Protein AF-A0A494TGT1-F1 (afdb_monomer)

Organism: Sphingomonas paeninsulae (NCBI:txid2319844)

pLDDT: mean 78.2, std 15.97, range [36.34, 95.31]

Solvent-accessible surface area (backbone atoms only — not comparable to full-atom values): 4465 Å² total; per-residue (Å²): 131,80,71,78,54,85,58,52,75,54,46,64,52,50,36,55,74,40,66,44,53,78,49,87,88,52,99,61,78,31,68,33,33,55,45,62,46,97,73,54,73,31,39,33,34,52,67,36,85,90,34,55,56,68,30,38,54,44,48,51,54,51,31,58,77,67,72,47,50,74,45,78,40,79,113

Structure (mmCIF, N/CA/C/O backbone):
data_AF-A0A494TGT1-F1
#
_entry.id   AF-A0A494TGT1-F1
#
loop_
_atom_site.group_PDB
_atom_site.id
_atom_site.type_symbol
_atom_site.label_atom_id
_atom_site.label_alt_id
_atom_site.label_comp_id
_atom_site.label_asym_id
_atom_site.label_entity_id
_atom_site.label_seq_id
_atom_site.pdbx_PDB_ins_code
_atom_site.Cartn_x
_atom_site.Cartn_y
_atom_site.Cartn_z
_atom_site.occupancy
_atom_site.B_iso_or_equiv
_atom_site.auth_seq_id
_atom_site.auth_comp_id
_atom_site.auth_asym_id
_atom_site.auth_atom_id
_atom_site.pdbx_PDB_model_num
ATOM 1 N N . MET A 1 1 ? -7.587 17.420 13.595 1.00 36.34 1 MET A N 1
ATOM 2 C CA . MET A 1 1 ? -7.418 16.118 14.276 1.00 36.34 1 MET A CA 1
ATOM 3 C C . MET A 1 1 ? -7.260 15.079 13.175 1.00 36.34 1 MET A C 1
ATOM 5 O O . MET A 1 1 ? -8.239 14.786 12.505 1.00 36.34 1 MET A O 1
ATOM 9 N N . THR A 1 2 ? -6.035 14.642 12.874 1.00 46.44 2 THR A N 1
ATOM 10 C CA . THR A 1 2 ? -5.790 13.659 11.804 1.00 46.44 2 THR A CA 1
ATOM 11 C C . THR A 1 2 ? -6.514 12.368 12.179 1.00 46.44 2 THR A C 1
ATOM 13 O O . THR A 1 2 ? -6.320 11.909 13.311 1.00 46.44 2 THR A O 1
ATOM 16 N N . PRO A 1 3 ? -7.380 11.797 11.322 1.00 49.16 3 PRO A N 1
ATOM 17 C CA . PRO A 1 3 ? -8.009 10.523 11.632 1.00 49.16 3 PRO A CA 1
ATOM 18 C C . PRO A 1 3 ? -6.902 9.512 11.946 1.00 49.16 3 PRO A C 1
ATOM 20 O O . PRO A 1 3 ? -6.019 9.263 11.127 1.00 49.16 3 PRO A O 1
ATOM 23 N N . LYS A 1 4 ? -6.900 8.982 13.177 1.00 56.19 4 LYS A N 1
ATOM 24 C CA . LYS A 1 4 ? -5.982 7.911 13.571 1.00 56.19 4 LYS A CA 1
ATOM 25 C C . LYS A 1 4 ? -6.395 6.672 12.796 1.00 56.19 4 LYS A C 1
ATOM 27 O O . LYS A 1 4 ? -7.278 5.927 13.212 1.00 56.19 4 LYS A O 1
ATOM 32 N N . VAL A 1 5 ? -5.780 6.482 11.643 1.00 72.50 5 VAL A N 1
ATOM 33 C CA . VAL A 1 5 ? -5.965 5.288 10.836 1.00 72.50 5 VAL A CA 1
ATOM 34 C C . VAL A 1 5 ? -5.367 4.118 11.596 1.00 72.50 5 VAL A C 1
ATOM 36 O O . VAL A 1 5 ? -4.151 3.987 11.717 1.00 72.50 5 VAL A O 1
ATOM 39 N N . TRP A 1 6 ? -6.248 3.301 12.175 1.00 81.25 6 TRP A N 1
ATOM 40 C CA . TRP A 1 6 ? -5.891 2.234 13.111 1.00 81.25 6 TRP A CA 1
ATOM 41 C C . TRP A 1 6 ? -4.895 1.228 12.515 1.00 81.25 6 TRP A C 1
ATOM 43 O O . TRP A 1 6 ? -4.099 0.644 13.245 1.00 81.25 6 TRP A O 1
ATOM 53 N N . TRP A 1 7 ? -4.888 1.074 11.187 1.00 84.81 7 TRP A N 1
ATOM 54 C CA . TRP A 1 7 ? -4.005 0.167 10.457 1.00 84.81 7 TRP A CA 1
ATOM 55 C C . TRP A 1 7 ? -2.677 0.794 9.996 1.00 84.81 7 TRP A C 1
ATOM 57 O O . TRP A 1 7 ? -1.832 0.083 9.453 1.00 84.81 7 TRP A O 1
ATOM 67 N N . TRP A 1 8 ? -2.428 2.092 10.220 1.00 83.56 8 TRP A N 1
ATOM 68 C CA . TRP A 1 8 ? -1.241 2.783 9.685 1.00 83.56 8 TRP A CA 1
ATOM 69 C C . TRP A 1 8 ? 0.089 2.197 10.187 1.00 83.56 8 TRP A C 1
ATOM 71 O O . TRP A 1 8 ? 1.016 1.954 9.415 1.00 83.56 8 TRP A O 1
ATOM 81 N N . ALA A 1 9 ? 0.180 1.889 11.483 1.00 84.38 9 ALA A N 1
ATOM 82 C CA . ALA A 1 9 ? 1.381 1.284 12.065 1.00 84.38 9 ALA A CA 1
ATOM 83 C C . ALA A 1 9 ? 1.654 -0.138 11.534 1.00 84.38 9 ALA A C 1
ATOM 85 O O . ALA A 1 9 ? 2.796 -0.600 11.497 1.00 84.38 9 ALA A O 1
ATOM 86 N N . GLU A 1 10 ? 0.611 -0.862 11.129 1.00 87.62 10 GL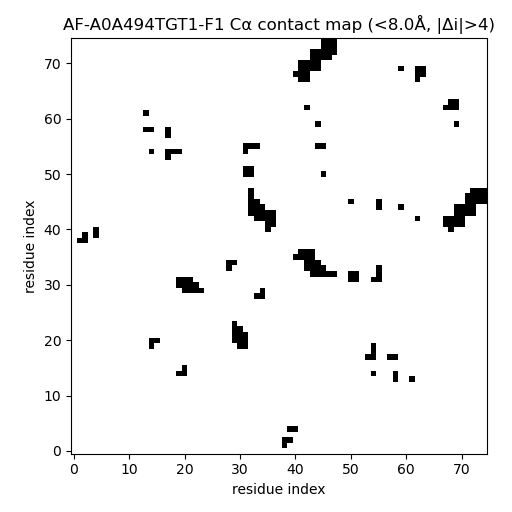U A N 1
ATOM 87 C CA . GLU A 1 10 ? 0.760 -2.164 10.482 1.00 87.62 10 GLU A CA 1
ATOM 88 C C . GLU A 1 10 ? 1.184 -2.020 9.024 1.00 87.62 10 GLU A C 1
ATOM 90 O O . GLU A 1 10 ? 2.086 -2.734 8.589 1.00 87.62 10 GLU A O 1
ATOM 95 N N . TYR A 1 11 ? 0.613 -1.048 8.311 1.00 87.06 11 TYR A N 1
ATOM 96 C CA . TYR A 1 11 ? 1.005 -0.723 6.945 1.00 87.06 11 TYR A CA 1
ATOM 97 C C . TYR A 1 11 ? 2.506 -0.419 6.835 1.00 87.06 11 TYR A C 1
ATOM 99 O O . TYR A 1 11 ? 3.181 -0.968 5.967 1.00 87.06 11 TYR A O 1
ATOM 107 N N . LEU A 1 12 ? 3.071 0.391 7.738 1.00 84.38 12 LEU A N 1
ATOM 108 C CA . LEU A 1 12 ? 4.509 0.707 7.733 1.00 84.38 12 LEU A CA 1
ATOM 109 C C . LEU A 1 12 ? 5.408 -0.532 7.887 1.00 84.38 12 LEU A C 1
ATOM 111 O O . LEU A 1 12 ? 6.535 -0.550 7.395 1.00 84.38 12 LEU A O 1
ATOM 115 N N . ARG A 1 13 ? 4.928 -1.571 8.577 1.00 87.69 13 ARG A N 1
ATOM 116 C CA . ARG A 1 13 ? 5.654 -2.841 8.724 1.00 87.69 13 ARG A CA 1
ATOM 117 C C . ARG A 1 13 ? 5.489 -3.718 7.490 1.00 87.69 13 ARG A C 1
ATOM 119 O O . ARG A 1 13 ? 6.477 -4.245 6.983 1.00 87.69 13 ARG A O 1
ATOM 126 N N . GLU A 1 14 ? 4.260 -3.847 6.998 1.00 89.44 14 GLU A N 1
ATOM 127 C CA . GLU A 1 14 ? 3.977 -4.696 5.843 1.00 89.44 14 GLU A CA 1
ATOM 128 C C . GLU A 1 14 ? 4.583 -4.122 4.555 1.00 89.44 14 GLU A C 1
ATOM 130 O O . GLU A 1 14 ? 5.160 -4.868 3.777 1.00 89.44 14 GLU A O 1
ATOM 135 N N . SER A 1 15 ? 4.562 -2.803 4.354 1.00 85.25 15 SER A N 1
ATOM 136 C CA . SER A 1 15 ? 5.203 -2.139 3.205 1.00 85.25 15 SER A CA 1
ATOM 137 C C . SER A 1 15 ? 6.695 -2.446 3.107 1.00 85.25 15 SER A C 1
ATOM 139 O O . SER A 1 15 ? 7.153 -2.883 2.052 1.00 85.25 15 SER A O 1
ATOM 141 N N . LYS A 1 16 ? 7.437 -2.359 4.216 1.00 84.88 16 LYS A N 1
ATOM 142 C CA . LYS A 1 16 ? 8.848 -2.777 4.266 1.00 84.88 16 LYS A CA 1
ATOM 143 C C . LYS A 1 16 ? 9.025 -4.256 3.921 1.00 84.88 16 LYS A C 1
ATOM 145 O O . LYS A 1 16 ? 9.907 -4.602 3.142 1.00 84.88 16 LYS A O 1
ATOM 150 N N . ARG A 1 17 ? 8.169 -5.132 4.460 1.00 88.81 17 ARG A N 1
ATOM 151 C CA . ARG A 1 17 ? 8.185 -6.574 4.160 1.00 88.81 17 ARG A CA 1
ATOM 152 C C . ARG A 1 17 ? 7.889 -6.866 2.684 1.00 88.81 17 ARG A C 1
ATOM 154 O O . ARG A 1 17 ? 8.498 -7.762 2.106 1.00 88.81 17 ARG A O 1
ATOM 161 N N . CYS A 1 18 ? 6.973 -6.118 2.082 1.00 87.12 18 CYS A N 1
ATOM 162 C CA . CYS A 1 18 ? 6.618 -6.218 0.670 1.0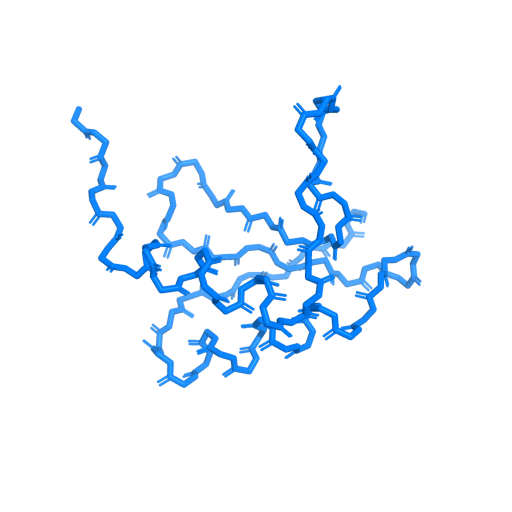0 87.12 18 CYS A CA 1
ATOM 163 C C . CYS A 1 18 ? 7.699 -5.647 -0.263 1.00 87.12 18 CYS A C 1
ATOM 165 O O . CYS A 1 18 ? 7.606 -5.829 -1.478 1.00 87.12 18 CYS A O 1
ATOM 167 N N . GLY A 1 19 ? 8.726 -4.989 0.288 1.00 83.81 19 GLY A N 1
ATOM 168 C CA . GLY A 1 19 ? 9.778 -4.328 -0.477 1.00 83.81 19 GLY A CA 1
ATOM 169 C C . GLY A 1 19 ? 9.324 -3.013 -1.102 1.00 83.81 19 GLY A C 1
ATOM 170 O O . GLY A 1 19 ? 9.894 -2.616 -2.111 1.00 83.81 19 GLY A O 1
ATOM 171 N N . ALA A 1 20 ? 8.298 -2.372 -0.533 1.00 78.69 20 ALA A N 1
ATOM 172 C CA . ALA A 1 20 ? 7.871 -1.054 -0.967 1.00 78.69 20 ALA A CA 1
ATOM 173 C C . ALA A 1 20 ? 8.870 0.015 -0.483 1.00 78.69 20 ALA A C 1
ATOM 175 O O . ALA A 1 20 ? 9.173 0.107 0.711 1.00 78.69 20 ALA A O 1
ATOM 176 N N . VAL A 1 21 ? 9.380 0.821 -1.406 1.00 69.62 21 VAL A N 1
ATOM 177 C CA . VAL A 1 21 ? 10.313 1.921 -1.200 1.00 69.62 21 VAL A CA 1
ATOM 178 C C . VAL A 1 21 ? 9.526 3.228 -1.141 1.00 69.62 21 VAL A C 1
ATOM 180 O O . VAL A 1 21 ? 8.937 3.686 -2.121 1.00 69.62 21 VAL A O 1
ATOM 183 N N . PHE A 1 22 ? 9.541 3.863 0.030 1.00 61.91 22 PHE A N 1
ATOM 184 C CA . PHE A 1 22 ? 9.052 5.229 0.173 1.00 61.91 22 PHE A CA 1
ATOM 185 C C . PHE A 1 22 ? 10.109 6.174 -0.380 1.00 61.91 22 PHE A C 1
ATOM 187 O O . PHE A 1 22 ? 11.186 6.306 0.198 1.00 61.91 22 PHE A O 1
ATOM 194 N N . ASN A 1 23 ? 9.803 6.832 -1.495 1.00 54.31 23 ASN A N 1
ATOM 195 C CA . ASN A 1 23 ? 10.638 7.919 -1.980 1.00 54.31 23 ASN A CA 1
ATOM 196 C C . ASN A 1 23 ? 10.296 9.165 -1.158 1.00 54.31 23 ASN A C 1
ATOM 198 O O . ASN A 1 23 ? 9.229 9.747 -1.334 1.00 54.31 23 ASN A O 1
ATOM 202 N N . VAL A 1 24 ? 11.161 9.511 -0.204 1.00 46.31 24 VAL A N 1
ATOM 203 C CA . VAL A 1 24 ? 10.935 10.626 0.734 1.00 46.31 24 VAL A CA 1
ATOM 204 C C . VAL A 1 24 ? 11.216 11.986 0.070 1.00 46.31 24 VAL A C 1
ATOM 206 O O . VAL A 1 24 ? 10.703 13.003 0.523 1.00 46.31 24 VAL A O 1
ATOM 209 N N . ASP A 1 25 ? 11.962 11.986 -1.041 1.00 42.19 25 ASP A N 1
ATOM 210 C CA . ASP A 1 25 ? 12.488 13.189 -1.705 1.00 42.19 25 ASP A CA 1
ATOM 211 C C . ASP A 1 25 ? 11.679 13.658 -2.930 1.00 42.19 25 ASP A C 1
ATOM 213 O O . ASP A 1 25 ? 12.039 14.647 -3.568 1.00 42.19 25 ASP A O 1
ATOM 217 N N . ALA A 1 26 ? 10.591 12.971 -3.297 1.00 42.22 26 ALA A N 1
ATOM 218 C CA . ALA A 1 26 ? 9.812 13.301 -4.491 1.00 42.22 26 ALA A CA 1
ATOM 219 C C . ALA A 1 26 ? 8.370 13.716 -4.142 1.00 42.22 26 ALA A C 1
ATOM 221 O O . ALA A 1 26 ? 7.642 12.925 -3.538 1.00 42.22 26 ALA A O 1
ATOM 222 N N . PRO A 1 27 ? 7.900 14.904 -4.575 1.00 38.12 27 PRO A N 1
ATOM 223 C CA . PRO A 1 27 ? 6.480 15.224 -4.572 1.00 38.12 27 PRO A CA 1
ATOM 224 C C . PRO A 1 27 ? 5.801 14.447 -5.712 1.00 38.12 27 PRO A C 1
ATOM 226 O O . PRO A 1 27 ? 5.810 14.858 -6.869 1.00 38.12 27 PRO A O 1
ATOM 229 N N . GLY A 1 28 ? 5.265 13.268 -5.402 1.00 47.03 28 GLY A N 1
ATOM 230 C CA . GLY A 1 28 ? 4.604 12.384 -6.365 1.00 47.03 28 GLY A CA 1
ATOM 231 C C . GLY A 1 28 ? 4.381 10.983 -5.789 1.00 47.03 28 GLY A C 1
ATOM 232 O O . GLY A 1 28 ? 4.999 10.642 -4.782 1.00 47.03 28 GLY A O 1
ATOM 233 N N . PRO A 1 29 ? 3.491 10.164 -6.385 1.00 46.91 29 PRO A N 1
ATOM 234 C CA . PRO A 1 29 ? 3.005 8.929 -5.777 1.00 46.91 29 PRO A CA 1
ATOM 235 C C . PRO A 1 29 ? 4.168 7.992 -5.453 1.00 46.91 29 PRO A C 1
ATOM 237 O O . PRO A 1 29 ? 4.916 7.587 -6.350 1.00 46.91 29 PRO A O 1
ATOM 240 N N . ALA A 1 30 ? 4.335 7.719 -4.159 1.00 53.03 30 ALA A N 1
ATOM 241 C CA . ALA A 1 30 ? 5.521 7.120 -3.568 1.00 53.03 30 ALA A CA 1
ATOM 242 C C . ALA A 1 30 ? 5.906 5.827 -4.299 1.00 53.03 30 ALA A C 1
ATOM 244 O O . ALA A 1 30 ? 5.200 4.827 -4.192 1.00 53.03 30 ALA A O 1
ATOM 245 N N . GLY A 1 31 ? 7.009 5.910 -5.059 1.00 61.44 31 GLY A N 1
ATOM 246 C CA . GLY A 1 31 ? 7.851 4.842 -5.627 1.00 61.44 31 GLY A CA 1
ATOM 247 C C . GLY A 1 31 ? 7.150 3.741 -6.420 1.00 61.44 31 GLY A C 1
ATOM 248 O O . GLY A 1 31 ? 7.317 3.611 -7.633 1.00 61.44 31 GLY A O 1
ATOM 249 N N . ASP A 1 32 ? 6.304 2.985 -5.743 1.00 70.56 32 ASP A N 1
ATOM 250 C CA . ASP A 1 32 ? 5.867 1.658 -6.141 1.00 70.56 32 ASP A CA 1
ATOM 251 C C . ASP A 1 32 ? 4.386 1.576 -6.485 1.00 70.56 32 ASP A C 1
ATOM 253 O O . ASP A 1 32 ? 3.853 0.488 -6.654 1.00 70.56 32 ASP A O 1
ATOM 257 N N . GLY A 1 33 ? 3.706 2.717 -6.614 1.00 77.88 33 GLY A N 1
ATOM 258 C CA . GLY A 1 33 ? 2.290 2.745 -6.974 1.00 77.88 33 GLY A CA 1
ATOM 259 C C . GLY A 1 33 ? 1.359 2.427 -5.804 1.00 77.88 33 GLY A C 1
ATOM 260 O O . GLY A 1 33 ? 0.269 1.909 -6.031 1.00 77.88 33 GLY A O 1
ATOM 261 N N . VAL A 1 34 ? 1.772 2.737 -4.572 1.00 83.19 34 VAL A N 1
ATOM 262 C CA . VAL A 1 34 ? 0.926 2.677 -3.373 1.00 83.19 34 VAL A CA 1
ATOM 263 C C . VAL A 1 34 ? 0.722 4.095 -2.846 1.00 83.19 34 VAL A C 1
ATOM 265 O O . VAL A 1 34 ? 1.677 4.770 -2.476 1.00 83.19 34 VAL A O 1
ATOM 268 N N . ASN A 1 35 ? -0.530 4.531 -2.804 1.00 83.56 35 ASN A N 1
ATOM 269 C CA . ASN A 1 35 ? -0.970 5.843 -2.342 1.00 83.56 35 ASN A CA 1
ATOM 270 C C . ASN A 1 35 ? -2.095 5.702 -1.312 1.00 83.56 35 ASN A C 1
ATOM 272 O O . ASN A 1 35 ? -2.612 4.610 -1.069 1.00 83.56 35 ASN A O 1
ATOM 276 N N . PHE A 1 36 ? -2.509 6.831 -0.747 1.00 83.62 36 PHE A N 1
ATOM 277 C CA . PHE A 1 36 ? -3.607 6.931 0.209 1.00 83.62 36 PHE A CA 1
ATOM 278 C C . PHE A 1 36 ? -4.519 8.082 -0.191 1.00 83.62 36 PHE A C 1
ATOM 280 O O . PHE A 1 36 ? -4.075 9.039 -0.820 1.00 83.62 36 PHE A O 1
ATOM 287 N N . ASP A 1 37 ? -5.792 7.964 0.163 1.00 83.00 37 ASP A N 1
ATOM 288 C CA . ASP A 1 37 ? -6.719 9.097 0.124 1.00 83.00 37 ASP A CA 1
ATOM 289 C C . ASP A 1 37 ? -6.311 10.147 1.174 1.00 83.00 37 ASP A C 1
ATOM 291 O O . ASP A 1 37 ? -5.601 9.823 2.129 1.00 83.00 37 ASP A O 1
ATOM 295 N N . GLU A 1 38 ? -6.759 11.392 1.023 1.00 78.88 38 GLU A N 1
ATOM 296 C CA . GLU A 1 38 ? -6.386 12.513 1.902 1.00 78.88 38 GLU A CA 1
ATOM 297 C C . GLU A 1 38 ? -6.778 12.259 3.367 1.00 78.88 38 GLU A C 1
ATOM 299 O O . GLU A 1 38 ? -6.090 12.678 4.300 1.00 78.88 38 GLU A O 1
ATOM 304 N N . ASP A 1 39 ? -7.870 11.518 3.575 1.00 79.75 39 ASP A N 1
ATOM 305 C CA . ASP A 1 39 ? -8.363 11.105 4.889 1.00 79.75 39 ASP A CA 1
ATOM 306 C C . ASP A 1 39 ? -7.800 9.751 5.364 1.00 79.75 39 ASP A C 1
ATOM 308 O O . ASP A 1 39 ? -8.182 9.261 6.432 1.00 79.75 39 ASP A O 1
ATOM 312 N N . TYR A 1 40 ? -6.897 9.146 4.580 1.00 77.81 40 TYR A N 1
ATOM 313 C CA . TYR A 1 40 ? -6.269 7.844 4.810 1.00 77.81 40 TYR A CA 1
ATOM 314 C C . TYR A 1 40 ? -7.271 6.695 5.036 1.00 77.81 40 TYR A C 1
ATOM 316 O O . TYR A 1 40 ? -6.908 5.640 5.553 1.00 77.81 40 TYR A O 1
ATOM 324 N N . ARG A 1 41 ? -8.545 6.834 4.641 1.00 83.19 41 ARG A N 1
ATOM 325 C CA . ARG A 1 41 ? -9.545 5.766 4.842 1.00 83.19 41 ARG A CA 1
ATOM 326 C C . ARG A 1 41 ? -9.388 4.592 3.887 1.00 83.19 41 ARG A C 1
ATOM 328 O O . ARG A 1 41 ? -9.960 3.529 4.127 1.00 83.19 41 ARG A O 1
ATOM 335 N N . ARG A 1 42 ? -8.645 4.783 2.802 1.00 86.75 42 ARG A N 1
ATOM 336 C CA . ARG A 1 42 ? -8.440 3.788 1.750 1.00 86.75 42 ARG A CA 1
ATOM 337 C C . ARG A 1 42 ? -7.028 3.859 1.192 1.00 86.75 42 ARG A C 1
ATOM 339 O O . ARG A 1 42 ? -6.401 4.919 1.175 1.00 86.75 42 ARG A O 1
ATOM 346 N N . ILE A 1 43 ? -6.581 2.721 0.688 1.00 88.62 43 ILE A N 1
ATOM 347 C CA . ILE A 1 43 ? -5.331 2.577 -0.054 1.00 88.62 43 ILE A CA 1
ATOM 348 C C . ILE A 1 43 ? -5.650 2.715 -1.537 1.00 88.62 43 ILE A C 1
ATOM 350 O O . ILE A 1 43 ? -6.652 2.187 -2.014 1.00 88.62 43 ILE A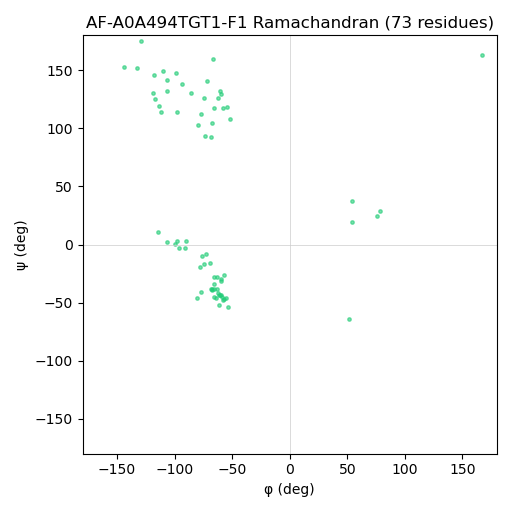 O 1
ATOM 354 N N . ILE A 1 44 ? -4.805 3.423 -2.269 1.00 89.00 44 ILE A N 1
ATOM 355 C CA . ILE A 1 44 ? -4.908 3.609 -3.711 1.00 89.00 44 ILE A CA 1
ATOM 356 C C . ILE A 1 44 ? -3.733 2.872 -4.358 1.00 89.00 44 ILE A C 1
ATOM 358 O O . ILE A 1 44 ? -2.580 3.236 -4.153 1.00 89.00 44 ILE A O 1
ATOM 362 N N . LEU A 1 45 ? -4.018 1.823 -5.125 1.00 89.44 45 LEU A N 1
ATOM 363 C CA . LEU A 1 45 ? -3.018 0.986 -5.785 1.00 89.44 45 LEU A CA 1
ATOM 364 C C . LEU A 1 45 ? -2.978 1.253 -7.291 1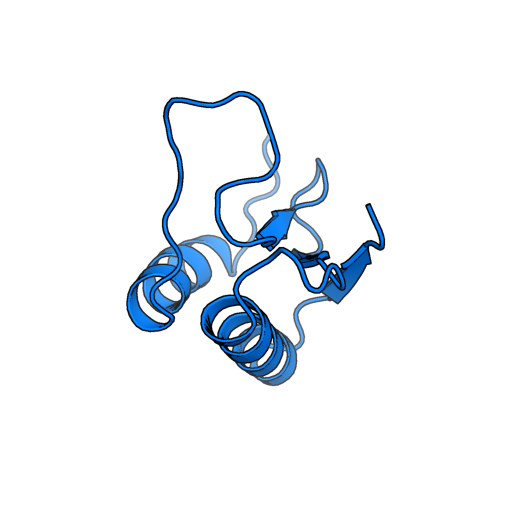.00 89.44 45 LEU A C 1
ATOM 366 O O . LEU A 1 45 ? -4.008 1.244 -7.964 1.00 89.44 45 LEU A O 1
ATOM 370 N N . SER A 1 46 ? -1.788 1.449 -7.847 1.00 86.81 46 SER A N 1
ATOM 371 C CA . SER A 1 46 ? -1.617 1.671 -9.282 1.00 86.81 46 SER A CA 1
ATOM 372 C C . SER A 1 46 ? -1.867 0.387 -10.079 1.00 86.81 46 SER A C 1
ATOM 374 O O . SER A 1 46 ? -1.453 -0.712 -9.708 1.00 86.81 46 SER A O 1
ATOM 376 N N . ARG A 1 47 ? -2.529 0.528 -11.228 1.00 85.06 47 ARG A N 1
ATOM 377 C CA . ARG A 1 47 ? -2.639 -0.513 -12.261 1.00 85.06 47 ARG A CA 1
ATOM 378 C C . ARG A 1 47 ? -1.606 -0.359 -13.371 1.00 85.06 47 ARG A C 1
ATOM 380 O O . ARG A 1 47 ? -1.571 -1.204 -14.267 1.00 85.06 47 ARG A O 1
ATOM 387 N N . SER A 1 48 ? -0.787 0.688 -13.329 1.00 83.62 48 SER A N 1
ATOM 388 C CA . SER A 1 48 ? 0.209 0.949 -14.358 1.00 83.62 48 SER A CA 1
ATOM 389 C C . SER A 1 48 ? 1.208 -0.202 -14.450 1.00 83.62 48 SER A C 1
ATOM 391 O O . SER A 1 48 ? 1.761 -0.659 -13.449 1.00 83.62 48 SER A O 1
ATOM 393 N N . ARG A 1 49 ? 1.468 -0.662 -15.678 1.00 80.25 49 ARG A N 1
ATOM 394 C CA . ARG A 1 49 ? 2.504 -1.671 -15.953 1.00 80.25 49 ARG A CA 1
ATOM 395 C C . ARG A 1 49 ? 3.918 -1.121 -15.756 1.00 80.25 49 ARG A C 1
ATOM 397 O O . ARG A 1 49 ? 4.851 -1.906 -15.656 1.00 80.25 49 ARG A O 1
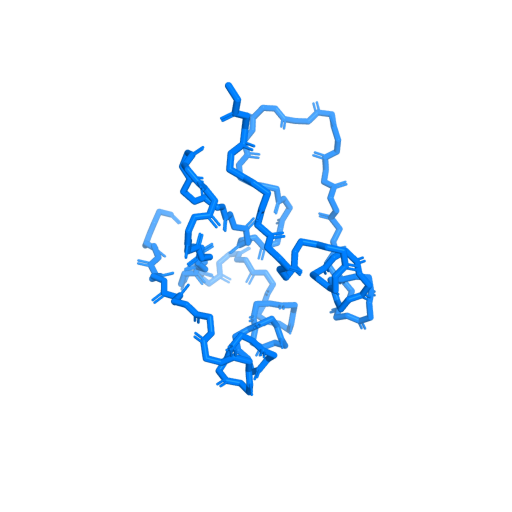ATOM 404 N N . ALA A 1 50 ? 4.065 0.203 -15.689 1.00 83.06 50 ALA A N 1
ATOM 405 C CA . ALA A 1 50 ? 5.332 0.861 -15.391 1.00 83.06 50 ALA A CA 1
ATOM 406 C C . ALA A 1 50 ? 5.698 0.795 -13.898 1.00 83.06 50 ALA A C 1
ATOM 408 O O . ALA A 1 50 ? 6.811 1.156 -13.527 1.00 83.06 50 ALA A O 1
ATOM 409 N N . ARG A 1 51 ? 4.772 0.355 -13.032 1.00 81.25 51 ARG A N 1
ATOM 410 C CA . ARG A 1 51 ? 4.998 0.230 -11.590 1.00 81.25 51 ARG A CA 1
ATOM 411 C C . ARG A 1 51 ? 5.327 -1.212 -1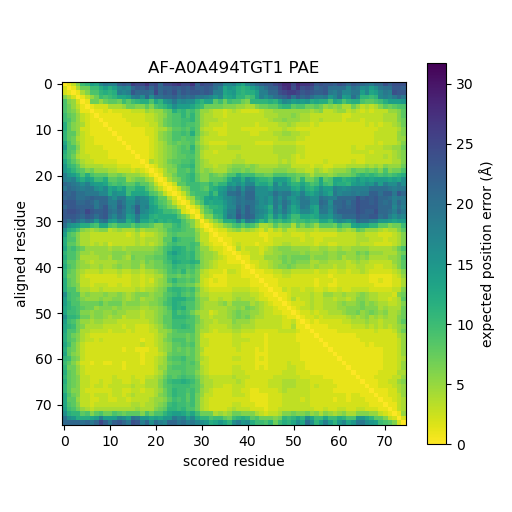1.198 1.00 81.25 51 ARG A C 1
ATOM 413 O O . ARG A 1 51 ? 4.811 -2.155 -11.807 1.00 81.25 51 ARG A O 1
ATOM 420 N N . PRO A 1 52 ? 6.159 -1.412 -10.165 1.00 83.06 52 PRO A N 1
ATOM 421 C CA . PRO A 1 52 ? 6.518 -2.744 -9.710 1.00 83.06 52 PRO A CA 1
ATOM 422 C C . PRO A 1 52 ? 5.292 -3.465 -9.137 1.00 83.06 52 PRO A C 1
ATOM 424 O O . PRO A 1 52 ? 4.709 -3.064 -8.136 1.00 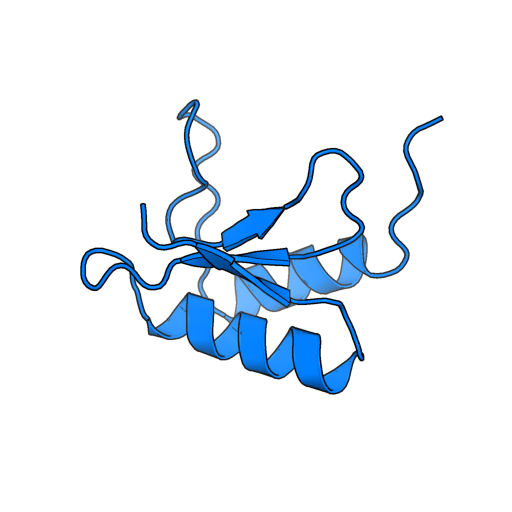83.06 52 PRO A O 1
ATOM 427 N N . ARG A 1 53 ? 4.904 -4.580 -9.765 1.00 85.88 53 ARG A N 1
ATOM 428 C CA . ARG A 1 53 ? 3.721 -5.363 -9.364 1.00 85.88 53 ARG A CA 1
ATOM 429 C C . ARG A 1 53 ? 3.872 -6.046 -8.012 1.00 85.88 53 ARG A C 1
ATOM 431 O O . ARG A 1 53 ? 2.928 -6.078 -7.236 1.00 85.88 53 ARG A O 1
ATOM 438 N N . LYS A 1 54 ? 5.068 -6.551 -7.708 1.00 87.00 54 LYS A N 1
ATOM 439 C CA . LYS A 1 54 ? 5.353 -7.302 -6.478 1.00 87.00 54 LYS A CA 1
ATOM 440 C C . LYS A 1 54 ? 4.944 -6.556 -5.189 1.00 87.00 54 LYS A C 1
ATOM 442 O O . LYS A 1 54 ? 4.199 -7.149 -4.408 1.00 87.00 54 LYS A O 1
ATOM 447 N N . PRO A 1 55 ? 5.374 -5.302 -4.939 1.00 86.88 55 PRO A N 1
ATOM 448 C CA . PRO A 1 55 ? 4.942 -4.562 -3.754 1.00 86.88 55 PRO A CA 1
ATOM 449 C C . PRO A 1 55 ? 3.441 -4.241 -3.779 1.00 86.88 55 PRO A C 1
ATOM 451 O O . PRO A 1 55 ? 2.785 -4.382 -2.750 1.00 86.88 55 PRO A O 1
ATOM 454 N N . ILE A 1 56 ? 2.876 -3.899 -4.944 1.00 88.50 56 ILE A N 1
ATOM 455 C CA . ILE A 1 56 ? 1.442 -3.599 -5.102 1.00 88.50 56 ILE A CA 1
ATOM 456 C C . ILE A 1 56 ? 0.580 -4.810 -4.734 1.00 88.50 56 ILE A C 1
ATOM 458 O O . ILE A 1 56 ? -0.316 -4.698 -3.901 1.00 88.50 56 ILE A O 1
ATOM 462 N N . ASP A 1 57 ? 0.863 -5.973 -5.320 1.00 91.75 57 ASP A N 1
ATOM 463 C CA . ASP A 1 57 ? 0.096 -7.204 -5.110 1.00 91.75 57 ASP A CA 1
ATOM 464 C C . ASP A 1 57 ? 0.230 -7.701 -3.658 1.00 91.75 57 ASP A C 1
ATOM 466 O O . ASP A 1 57 ? -0.725 -8.210 -3.068 1.00 91.75 57 ASP A O 1
ATOM 470 N N . CYS A 1 58 ? 1.400 -7.502 -3.044 1.00 91.88 58 CYS A N 1
ATOM 471 C CA . CYS A 1 58 ? 1.638 -7.822 -1.638 1.00 91.88 58 CYS A CA 1
ATOM 472 C C . CYS A 1 58 ? 0.807 -6.935 -0.691 1.00 91.88 58 CYS A C 1
ATOM 474 O O . CYS A 1 58 ? 0.158 -7.449 0.226 1.00 91.88 58 CYS A O 1
ATOM 476 N N . ILE A 1 59 ? 0.760 -5.622 -0.946 1.00 91.25 59 ILE A N 1
ATOM 477 C CA . ILE A 1 59 ? -0.077 -4.686 -0.183 1.00 91.25 59 ILE A CA 1
ATOM 478 C C . ILE A 1 59 ? -1.568 -4.942 -0.416 1.00 91.25 59 ILE A C 1
ATOM 480 O O . ILE A 1 59 ? -2.334 -4.916 0.545 1.00 91.25 59 ILE A O 1
ATOM 484 N N . ASP A 1 60 ? -1.983 -5.254 -1.645 1.00 93.56 60 ASP A N 1
ATOM 485 C CA . ASP A 1 60 ? -3.365 -5.624 -1.973 1.00 93.56 60 ASP A CA 1
ATOM 486 C C . ASP A 1 60 ? -3.828 -6.842 -1.160 1.00 93.56 60 ASP A C 1
ATOM 488 O O . ASP A 1 60 ? -4.885 -6.825 -0.522 1.00 93.56 60 ASP A O 1
ATOM 492 N N . ALA A 1 61 ? -3.000 -7.890 -1.112 1.00 95.31 61 ALA A N 1
ATOM 493 C CA . ALA A 1 61 ? -3.284 -9.089 -0.332 1.00 95.31 61 ALA A CA 1
ATOM 494 C C . ALA A 1 61 ? -3.373 -8.793 1.174 1.00 95.31 61 ALA A C 1
ATOM 496 O O . ALA A 1 61 ? -4.256 -9.310 1.864 1.00 95.31 61 ALA A O 1
ATOM 497 N N . TRP A 1 62 ? -2.483 -7.952 1.705 1.00 94.12 62 TRP A N 1
ATOM 498 C CA . TRP A 1 62 ? -2.547 -7.527 3.102 1.00 94.12 62 TRP A CA 1
ATOM 499 C C . TRP A 1 62 ? -3.814 -6.720 3.411 1.00 94.12 62 TRP A C 1
ATOM 501 O O . TRP A 1 62 ? -4.505 -7.035 4.383 1.00 94.12 62 TRP A O 1
ATOM 511 N N . ALA A 1 63 ? -4.158 -5.751 2.563 1.00 92.56 63 ALA A N 1
ATOM 512 C CA . ALA A 1 63 ? -5.333 -4.906 2.727 1.00 92.56 63 ALA A CA 1
ATOM 513 C C . ALA A 1 63 ? -6.628 -5.732 2.728 1.00 92.56 63 ALA A C 1
ATOM 515 O O . ALA A 1 63 ? -7.460 -5.569 3.622 1.00 92.56 63 ALA A O 1
ATOM 516 N N . LYS A 1 64 ? -6.749 -6.703 1.810 1.00 94.00 64 LYS A N 1
ATOM 517 C CA . LYS A 1 64 ? -7.873 -7.655 1.761 1.00 94.00 64 LYS A CA 1
ATOM 518 C C . LYS A 1 64 ? -8.010 -8.465 3.051 1.00 94.00 64 LYS A C 1
ATOM 520 O O . LYS A 1 64 ? -9.107 -8.564 3.591 1.00 94.00 64 LYS A O 1
ATOM 525 N N . ARG A 1 65 ? -6.905 -8.990 3.598 1.00 94.50 65 ARG A N 1
ATOM 526 C CA . ARG A 1 65 ? -6.919 -9.747 4.871 1.00 94.50 65 ARG A CA 1
ATOM 527 C C . ARG A 1 65 ? -7.363 -8.909 6.069 1.00 94.50 65 ARG A C 1
ATOM 529 O O . ARG A 1 65 ? -7.878 -9.459 7.035 1.00 94.50 65 ARG A O 1
ATOM 536 N N . ARG A 1 66 ? -7.133 -7.596 6.027 1.00 89.56 66 ARG A N 1
ATOM 537 C CA . ARG A 1 66 ? -7.491 -6.652 7.095 1.00 89.56 66 ARG A CA 1
ATOM 538 C C . ARG A 1 66 ? -8.812 -5.924 6.847 1.00 89.56 66 ARG A C 1
ATOM 540 O O . ARG A 1 66 ? -9.184 -5.085 7.660 1.00 89.56 66 ARG A O 1
ATOM 547 N N . ASN A 1 67 ? -9.512 -6.255 5.759 1.00 91.38 67 ASN A N 1
ATOM 548 C CA . ASN A 1 67 ? -10.731 -5.578 5.320 1.00 91.38 67 ASN A CA 1
ATOM 549 C C . ASN A 1 67 ? -10.543 -4.052 5.173 1.00 91.38 67 ASN A C 1
ATOM 551 O O . ASN A 1 67 ? -11.412 -3.257 5.527 1.00 91.38 67 ASN A O 1
ATOM 555 N N . ILE A 1 68 ? -9.364 -3.642 4.693 1.00 90.06 68 ILE A N 1
ATOM 556 C CA . ILE A 1 68 ? -9.031 -2.242 4.431 1.00 90.06 68 ILE A CA 1
ATOM 557 C C . ILE A 1 68 ? -9.524 -1.892 3.021 1.00 90.06 68 ILE A C 1
ATOM 559 O O . ILE A 1 68 ? -9.207 -2.622 2.078 1.00 90.06 68 ILE A O 1
ATOM 563 N N . PRO A 1 69 ? -10.263 -0.784 2.836 1.00 91.56 69 PRO A N 1
ATOM 564 C CA . PRO A 1 69 ? -10.716 -0.368 1.515 1.00 91.56 69 PRO A CA 1
ATOM 565 C C . PRO A 1 69 ? -9.545 -0.102 0.561 1.00 91.56 69 PRO A C 1
ATOM 567 O O . PRO A 1 69 ? -8.633 0.665 0.876 1.00 91.56 69 PRO A O 1
ATOM 570 N N . VAL A 1 70 ? -9.604 -0.701 -0.630 1.00 91.56 70 VAL A N 1
ATOM 571 C CA . VAL A 1 70 ? -8.633 -0.498 -1.713 1.00 91.56 70 VAL A CA 1
ATOM 572 C C . VAL A 1 70 ? -9.346 0.083 -2.929 1.00 91.56 70 VAL A C 1
ATOM 574 O O . VAL A 1 70 ? -10.361 -0.444 -3.383 1.00 91.56 70 VAL A O 1
ATOM 577 N N . ARG A 1 71 ? -8.795 1.161 -3.485 1.00 92.00 71 ARG A N 1
ATOM 578 C CA . ARG A 1 71 ? -9.134 1.700 -4.803 1.00 92.00 71 ARG A CA 1
ATOM 579 C C . ARG A 1 71 ? -7.959 1.454 -5.738 1.00 92.00 71 ARG A C 1
ATOM 581 O O . ARG A 1 71 ? -6.811 1.467 -5.314 1.00 92.00 71 ARG A O 1
ATOM 588 N N . TYR A 1 72 ? -8.248 1.274 -7.018 1.00 89.44 72 TYR A N 1
ATOM 589 C CA . TYR A 1 72 ? -7.212 1.204 -8.035 1.00 89.44 72 TYR A CA 1
ATOM 590 C C . TYR A 1 72 ? -7.194 2.476 -8.876 1.00 89.44 72 TYR A C 1
ATOM 592 O O . TYR A 1 72 ? -8.258 3.006 -9.200 1.00 89.44 72 TYR A O 1
ATOM 600 N N . ASP A 1 73 ? -6.000 2.928 -9.2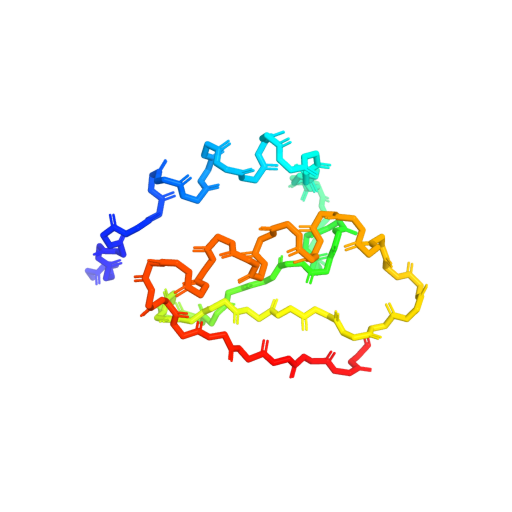40 1.00 84.25 73 ASP A N 1
ATOM 601 C CA . ASP A 1 73 ? -5.786 4.081 -10.112 1.00 84.25 73 ASP A CA 1
ATOM 602 C C . ASP A 1 73 ? -5.052 3.678 -11.403 1.00 84.25 73 ASP A C 1
ATOM 604 O O . ASP A 1 73 ? -4.245 2.743 -11.403 1.00 84.25 73 ASP A O 1
ATOM 608 N N . GLN A 1 74 ? -5.383 4.338 -12.512 1.00 63.19 74 GLN A N 1
ATOM 609 C CA . GLN A 1 74 ? -4.877 4.048 -13.861 1.00 63.19 74 GLN A CA 1
ATOM 610 C C . GLN A 1 74 ? -3.856 5.071 -14.385 1.00 63.19 74 GLN A C 1
ATOM 612 O O . GLN A 1 74 ? -3.405 4.900 -15.516 1.00 63.19 74 GLN A O 1
ATOM 617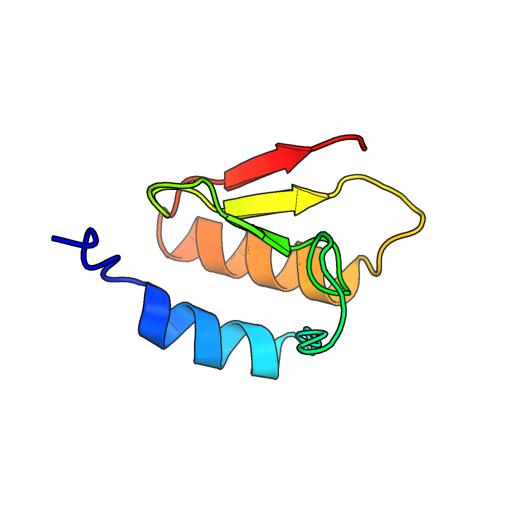 N N . HIS A 1 75 ? -3.486 6.079 -13.588 1.00 54.00 75 HIS A N 1
ATOM 618 C CA . HIS A 1 75 ? -2.469 7.074 -13.945 1.00 54.00 75 HIS A CA 1
ATOM 619 C C . HIS A 1 75 ? -1.079 6.483 -14.237 1.00 54.00 75 HIS A C 1
ATOM 621 O O . HIS A 1 75 ? -0.662 5.496 -13.575 1.00 54.00 75 HIS A O 1
#

Mean predicted aligned error: 6.65 Å

Radius of gyration: 11.69 Å; Cα contacts (8 Å, |Δi|>4): 98; chains: 1; bounding box: 23×26×30 Å

Sequence (75 aa):
MTPKVWWWAEYLRESKRCGAVFNVDAPGPAGDGVNFDEDYRRIILSRSRARPRKPIDCIDAWAKRRNIPVRYDQH

Foldseek 3Di:
DQPPPVCPVVCVVQLVVLVQAAPPPDPDDGQAQWDADPSRQEIEGEPDPVGDVSSRVSVVVVCVVVVGHYHYDHD

Secondary structure (DSSP, 8-state):
-----TTHHHHHHHHHHHT----SS-SSS-TTTEEE-TTSSSEEEE--TTS-HHHHHHHHHHHHHTT--EEEE--

Nearest PDB structures (foldseek):
  8y9b-assembly1_A  TM=5.449E-01  e=6.017E-01  synthetic construct
  6jco-assembly1_B  TM=3.647E-01  e=4.085E+00  Homo sapiens
  6jeh-assembly1_B  TM=4.399E-01  e=7.060E+00  Homo sapiens
  6jco-assembly1_A  TM=3.537E-01  e=6.158E+00  Homo sapiens